Protein AF-A0A7C9P8Y4-F1 (afdb_monomer)

Radius of gyration: 25.5 Å; Cα contacts (8 Å, |Δi|>4): 6; chains: 1; bounding box: 54×62×45 Å

Solvent-accessible surface area (backbone atoms only — not comparable to full-atom values): 6584 Å² total; per-residue (Å²): 136,80,88,80,89,80,94,76,80,86,79,77,80,72,81,79,56,82,92,64,79,74,83,70,69,82,60,86,88,66,54,75,65,60,62,71,66,60,70,92,54,71,68,62,50,52,55,56,58,71,70,61,76,53,71,68,58,52,51,52,52,37,46,76,72,72,51,74,92,77,90,77,80,81,78,77,81,83,73,78,82,77,86,84,68,87,69,92,80,121

Organism: NCBI:txid1559896

Foldseek 3Di:
DDDDDDDDDPPPPPPDDPVDDPPCPVPPPDDPVNVVVDDDDVVVVVVVVVPDDDPVNVVVVCVVVVHDDDDDDDDPDDDPDDPPDPPVPD

Sequence (90 aa):
GGSGVGDVFGAATTRSNPSRVVAVAGLRGLNDEDLKQAKFDADEMARLEAWEVSTSQAQSFAKKSGLASVNVKLLPEPKPAQSSSSWESN

pLDDT: mean 73.09, std 18.81, range [35.06, 95.12]

Secondary structure (DSSP, 8-state):
-----------------TTS-------TT--HHHHHH----HHHHHHHHTTPPPHHHHHHHHHHTT-----PPPPPPPPPP------TT-

Structure (mmCIF, N/CA/C/O backbone):
data_AF-A0A7C9P8Y4-F1
#
_entry.id   AF-A0A7C9P8Y4-F1
#
loop_
_atom_site.group_PDB
_atom_site.id
_atom_site.type_symbol
_atom_site.label_atom_id
_atom_site.label_alt_id
_atom_site.label_comp_id
_atom_site.label_asym_id
_atom_site.label_entity_id
_atom_site.label_seq_id
_atom_site.pdbx_PDB_ins_code
_atom_site.Cartn_x
_atom_site.Cartn_y
_atom_site.Cartn_z
_atom_site.occupancy
_atom_site.B_iso_or_equiv
_atom_site.auth_seq_id
_atom_site.auth_comp_id
_atom_site.auth_asym_id
_atom_site.auth_atom_id
_atom_site.pdbx_PDB_model_num
ATOM 1 N N . GLY A 1 1 ? -14.497 50.418 -12.348 1.00 35.59 1 GLY A N 1
ATOM 2 C CA . GLY A 1 1 ? -14.279 49.911 -10.979 1.00 35.59 1 GLY A CA 1
ATOM 3 C C . GLY A 1 1 ? -15.000 48.589 -10.886 1.00 35.59 1 GLY A C 1
ATOM 4 O O . GLY A 1 1 ? -16.116 48.524 -11.366 1.00 35.59 1 GLY A O 1
ATOM 5 N N . GLY A 1 2 ? -14.411 47.491 -10.444 1.00 35.06 2 GLY A N 1
ATOM 6 C CA . GLY A 1 2 ? -13.341 47.363 -9.462 1.00 35.06 2 GLY A CA 1
ATOM 7 C C . GLY A 1 2 ? -13.858 46.457 -8.344 1.00 35.06 2 GLY A C 1
ATOM 8 O O . GLY A 1 2 ? -14.755 46.886 -7.633 1.00 35.06 2 GLY A O 1
ATOM 9 N N . SER A 1 3 ? -13.248 45.268 -8.236 1.00 41.47 3 SER A N 1
ATOM 10 C CA . SER A 1 3 ? -13.177 44.374 -7.060 1.00 41.47 3 SER A CA 1
ATOM 11 C C . SER A 1 3 ? -14.478 43.682 -6.602 1.00 41.47 3 SER A C 1
ATOM 13 O O . SER A 1 3 ? -15.493 44.327 -6.412 1.00 41.47 3 SER A O 1
ATOM 15 N N . GLY A 1 4 ? -14.535 42.379 -6.321 1.00 40.72 4 GLY A N 1
ATOM 16 C CA . GLY A 1 4 ? -13.522 41.328 -6.314 1.00 40.72 4 GLY A CA 1
ATOM 17 C C . GLY A 1 4 ? -13.965 40.153 -5.423 1.00 40.72 4 GLY A C 1
ATOM 18 O O . GLY A 1 4 ? -14.752 40.340 -4.506 1.00 40.72 4 GLY A O 1
ATOM 19 N N . VAL A 1 5 ? -13.349 38.993 -5.683 1.00 48.34 5 VAL A N 1
ATOM 20 C CA . VAL A 1 5 ? -13.118 37.852 -4.772 1.00 48.34 5 VAL A CA 1
ATOM 21 C C . VAL A 1 5 ? -14.313 36.944 -4.455 1.00 48.34 5 VAL A C 1
ATOM 23 O O . VAL A 1 5 ? -15.193 37.297 -3.681 1.00 48.34 5 VAL A O 1
ATOM 26 N N . GLY A 1 6 ? -14.252 35.702 -4.951 1.00 47.94 6 GLY A N 1
ATOM 27 C CA . GLY A 1 6 ? -14.963 34.601 -4.300 1.00 47.94 6 GLY A CA 1
ATOM 28 C C . GLY A 1 6 ? -15.331 33.383 -5.139 1.00 47.94 6 GLY A C 1
ATOM 29 O O . GLY A 1 6 ? -15.908 32.469 -4.570 1.00 47.94 6 GLY A O 1
ATOM 30 N N . ASP A 1 7 ? -15.035 33.325 -6.439 1.00 52.34 7 ASP A N 1
ATOM 31 C CA . ASP A 1 7 ? -15.419 32.158 -7.246 1.00 52.34 7 ASP A CA 1
ATOM 32 C C . ASP A 1 7 ? -14.273 31.143 -7.310 1.00 52.34 7 ASP A C 1
ATOM 34 O O . ASP A 1 7 ? -13.445 31.133 -8.223 1.00 52.34 7 ASP A O 1
ATOM 38 N N . VAL A 1 8 ? -14.162 30.343 -6.251 1.00 58.59 8 VAL A N 1
ATOM 39 C CA . VAL A 1 8 ? -13.244 29.209 -6.202 1.00 58.59 8 VAL A CA 1
ATOM 40 C C . VAL A 1 8 ? -14.004 27.943 -5.805 1.00 58.59 8 VAL A C 1
ATOM 42 O O . VAL A 1 8 ? -14.643 27.877 -4.759 1.00 58.59 8 VAL A O 1
ATOM 45 N N . PHE A 1 9 ? -13.840 26.923 -6.655 1.00 46.59 9 PHE A N 1
ATOM 46 C CA . PHE A 1 9 ? -14.131 25.497 -6.445 1.00 46.59 9 PHE A CA 1
ATOM 47 C C . PHE A 1 9 ? -15.528 24.968 -6.808 1.00 46.59 9 PHE A C 1
ATOM 49 O O . PHE A 1 9 ? -16.171 24.257 -6.041 1.00 46.59 9 PHE A O 1
ATOM 56 N N . GLY A 1 10 ? -15.911 25.133 -8.076 1.00 48.19 10 GLY A N 1
ATOM 57 C CA . GLY A 1 10 ? -16.737 24.142 -8.772 1.00 48.19 10 GLY A CA 1
ATOM 58 C C . GLY A 1 10 ? -15.894 22.920 -9.149 1.00 48.19 10 GLY A C 1
ATOM 59 O O . GLY A 1 10 ? -15.411 22.818 -10.274 1.00 48.19 10 GLY A O 1
ATOM 60 N N . ALA A 1 11 ? -15.663 22.011 -8.199 1.00 50.81 11 ALA A N 1
ATOM 61 C CA . ALA A 1 11 ? -15.013 20.730 -8.460 1.00 50.81 11 ALA A CA 1
ATOM 62 C C . ALA A 1 11 ? -15.905 19.875 -9.376 1.00 50.81 11 ALA A C 1
ATOM 64 O O . ALA A 1 11 ? -16.754 19.107 -8.924 1.00 50.81 11 ALA A O 1
ATOM 65 N N . ALA A 1 12 ? -15.717 20.023 -10.686 1.00 49.44 12 ALA A N 1
ATOM 66 C CA . ALA A 1 12 ? -16.242 19.107 -11.681 1.00 49.44 12 ALA A CA 1
ATOM 67 C C . ALA A 1 12 ? -15.581 17.738 -11.469 1.00 49.44 12 ALA A C 1
ATOM 69 O O . ALA A 1 12 ? -14.462 17.478 -11.909 1.00 49.44 12 ALA A O 1
ATOM 70 N N . THR A 1 13 ? -16.273 16.858 -10.752 1.00 52.75 13 THR A N 1
ATOM 71 C CA . THR A 1 13 ? -15.970 15.428 -10.706 1.00 52.75 13 THR A CA 1
ATOM 72 C C . THR A 1 13 ? -16.247 14.840 -12.093 1.00 52.75 13 THR A C 1
ATOM 74 O O . THR A 1 13 ? -17.345 14.389 -12.422 1.00 52.75 13 THR A O 1
ATOM 77 N N . THR A 1 14 ? -15.239 14.909 -12.963 1.00 52.97 14 THR A N 1
ATOM 78 C CA . THR A 1 14 ? -15.188 14.101 -14.179 1.00 52.97 14 THR A CA 1
ATOM 79 C C . THR A 1 14 ? -15.092 12.649 -13.736 1.00 52.97 14 THR A C 1
ATOM 81 O O . THR A 1 14 ? -14.078 12.208 -13.203 1.00 52.97 14 THR A O 1
ATOM 84 N N . ARG A 1 15 ? -16.181 11.909 -13.945 1.00 52.47 15 ARG A N 1
ATOM 85 C CA . ARG A 1 15 ? -16.252 10.455 -13.808 1.00 52.47 15 ARG A CA 1
ATOM 86 C C . ARG A 1 15 ? -15.134 9.824 -14.648 1.00 52.47 15 ARG A C 1
ATOM 88 O O . ARG A 1 15 ? -15.239 9.765 -15.871 1.00 52.47 15 ARG A O 1
ATOM 95 N N . SER A 1 16 ? -14.067 9.377 -13.990 1.00 47.41 16 SER A N 1
ATOM 96 C CA . SER A 1 16 ? -12.948 8.676 -14.619 1.00 47.41 16 SER A CA 1
ATOM 97 C C . SER A 1 16 ? -13.455 7.422 -15.329 1.00 47.41 16 SER A C 1
ATOM 99 O O . SER A 1 16 ? -13.997 6.519 -14.696 1.00 47.41 16 SER A O 1
ATOM 101 N N . ASN A 1 17 ? -13.304 7.373 -16.651 1.00 46.31 17 ASN A N 1
ATOM 102 C CA . ASN A 1 17 ? -13.535 6.166 -17.433 1.00 46.31 17 ASN A CA 1
ATOM 103 C C . ASN A 1 17 ? -12.397 5.162 -17.130 1.00 46.31 17 ASN A C 1
ATOM 105 O O . ASN A 1 17 ? -11.248 5.447 -17.476 1.00 46.31 17 ASN A O 1
ATOM 109 N N . PRO A 1 18 ? -12.672 4.001 -16.505 1.00 56.47 18 PRO A N 1
ATOM 110 C CA . PRO A 1 18 ? -11.639 3.053 -16.085 1.00 56.47 18 PRO A CA 1
ATOM 111 C C . PRO A 1 18 ? -10.916 2.362 -17.253 1.00 56.47 18 PRO A C 1
ATOM 113 O O . PRO A 1 18 ? -9.883 1.743 -17.031 1.00 56.47 18 PRO A O 1
ATOM 116 N N . SER A 1 19 ? -11.397 2.483 -18.499 1.00 58.22 19 SER A N 1
ATOM 117 C CA . SER A 1 19 ? -10.698 1.947 -19.680 1.00 58.22 19 SER A CA 1
ATOM 118 C C . SER A 1 19 ? -9.646 2.903 -20.264 1.00 58.22 19 SER A C 1
ATOM 120 O O . SER A 1 19 ? -9.016 2.587 -21.271 1.00 58.22 19 SER A O 1
ATOM 122 N N . ARG A 1 20 ? -9.457 4.085 -19.661 1.00 53.41 20 ARG A N 1
ATOM 123 C CA . ARG A 1 20 ? -8.335 4.998 -19.924 1.00 53.41 20 ARG A CA 1
A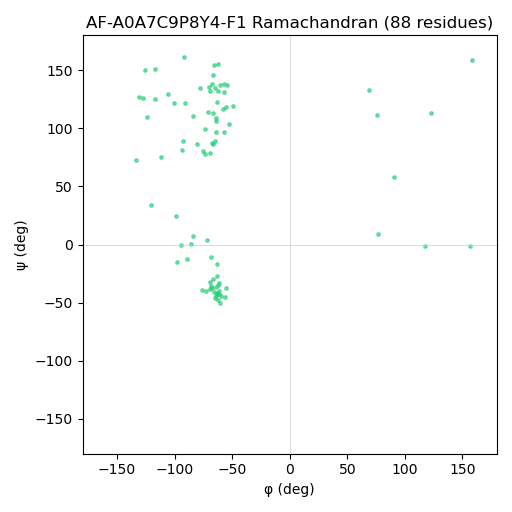TOM 124 C C . ARG A 1 20 ? -7.756 5.475 -18.596 1.00 53.41 20 ARG A C 1
ATOM 126 O O . ARG A 1 20 ? -7.934 6.624 -18.200 1.00 53.41 20 ARG A O 1
ATOM 133 N N . VAL A 1 21 ? -7.059 4.586 -17.897 1.00 50.53 21 VAL A N 1
ATOM 134 C CA . VAL A 1 21 ? -6.227 4.995 -16.763 1.00 50.53 21 VAL A CA 1
ATOM 135 C C . VAL A 1 21 ? -4.991 5.701 -17.319 1.00 50.53 21 VAL A C 1
ATOM 137 O O . VAL A 1 21 ? -4.040 5.062 -17.748 1.00 50.53 21 VAL A O 1
ATOM 140 N N . VAL A 1 22 ? -4.997 7.031 -17.310 1.00 52.41 22 VAL A N 1
ATOM 141 C CA . VAL A 1 22 ? -3.761 7.818 -17.216 1.00 52.41 22 VAL A CA 1
ATOM 142 C C . VAL A 1 22 ? -3.786 8.501 -15.862 1.00 52.41 22 VAL A C 1
ATOM 144 O O . VAL A 1 22 ? -4.087 9.684 -15.731 1.00 52.41 22 VAL A O 1
ATOM 147 N N . ALA A 1 23 ? -3.526 7.714 -14.819 1.00 51.91 23 ALA A N 1
ATOM 148 C CA . ALA A 1 23 ? -3.105 8.273 -13.550 1.00 51.91 23 ALA A CA 1
ATOM 149 C C . ALA A 1 23 ? -1.706 8.860 -13.769 1.00 51.91 23 ALA A C 1
ATOM 151 O O . ALA A 1 23 ? -0.701 8.184 -13.581 1.00 51.91 23 ALA A O 1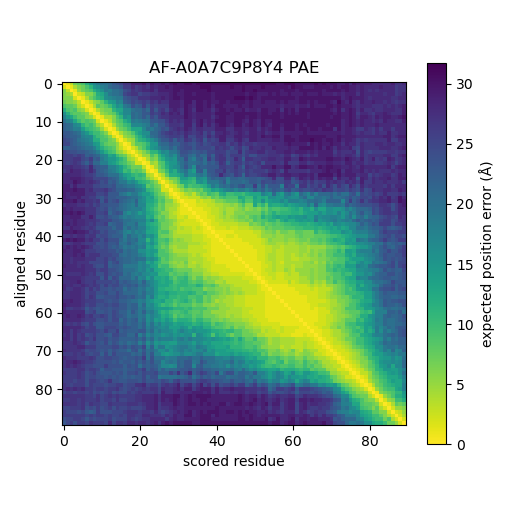
ATOM 152 N N . VAL A 1 24 ? -1.633 10.113 -14.214 1.00 53.03 24 VAL A N 1
ATOM 153 C CA . VAL A 1 24 ? -0.384 10.865 -14.136 1.00 53.03 24 VAL A CA 1
ATOM 154 C C . VAL A 1 24 ? -0.310 11.369 -12.702 1.00 53.03 24 VAL A C 1
ATOM 156 O O . VAL A 1 24 ? -0.753 12.471 -12.384 1.00 53.03 24 VAL A O 1
ATOM 159 N N . ALA A 1 25 ? 0.241 10.546 -11.806 1.00 56.78 25 ALA A N 1
ATOM 160 C CA . ALA A 1 25 ? 1.008 11.131 -10.715 1.00 56.78 25 ALA A CA 1
ATOM 161 C C . ALA A 1 25 ? 1.963 12.111 -11.399 1.00 56.78 25 ALA A C 1
ATOM 163 O O . ALA A 1 25 ? 2.668 11.695 -12.311 1.00 56.78 25 ALA A O 1
ATOM 164 N N . GLY A 1 26 ? 1.906 13.409 -11.093 1.00 52.34 26 GLY A N 1
ATOM 165 C CA . GLY A 1 26 ? 2.793 14.380 -11.727 1.00 52.34 26 GLY A CA 1
ATOM 166 C C . GLY A 1 26 ? 4.238 13.957 -11.481 1.00 52.34 26 GLY A C 1
ATOM 167 O O . GLY A 1 26 ? 4.766 14.208 -10.398 1.00 52.34 26 GLY A O 1
ATOM 168 N N . LEU A 1 27 ? 4.842 13.269 -12.453 1.00 55.69 27 LEU A N 1
ATOM 169 C CA . LEU A 1 27 ? 6.187 12.723 -12.371 1.00 55.69 27 LEU A CA 1
ATOM 170 C C . LEU A 1 27 ? 7.153 13.902 -12.482 1.00 55.69 27 LEU A C 1
ATOM 172 O O . LEU A 1 27 ? 7.700 14.186 -13.543 1.00 55.69 27 LEU A O 1
ATOM 176 N N . ARG A 1 28 ? 7.337 14.660 -11.397 1.00 64.88 28 ARG A N 1
ATOM 177 C CA . ARG A 1 28 ? 8.437 15.622 -11.337 1.00 64.88 28 ARG A CA 1
ATOM 178 C C . ARG A 1 28 ? 9.732 14.816 -11.386 1.00 64.88 28 ARG A C 1
ATOM 180 O O . ARG A 1 28 ? 10.074 14.170 -10.403 1.00 64.88 28 ARG A O 1
ATOM 187 N N . GLY A 1 29 ? 10.418 14.852 -12.526 1.00 61.31 29 GLY A N 1
ATOM 188 C CA . GLY A 1 29 ? 11.740 14.247 -12.699 1.00 61.31 29 GLY A CA 1
ATOM 189 C C . GLY A 1 29 ? 11.844 13.121 -13.729 1.00 61.31 29 GLY A C 1
ATOM 190 O O . GLY A 1 29 ? 12.952 12.643 -13.933 1.00 61.31 29 GLY A O 1
ATOM 191 N N . LEU A 1 30 ? 10.754 12.721 -14.393 1.00 65.62 30 LEU A N 1
ATOM 192 C CA . LEU A 1 30 ? 10.815 11.821 -15.554 1.00 65.62 30 LEU A CA 1
ATOM 193 C C . LEU A 1 30 ? 10.548 12.620 -16.827 1.00 65.62 30 LEU A C 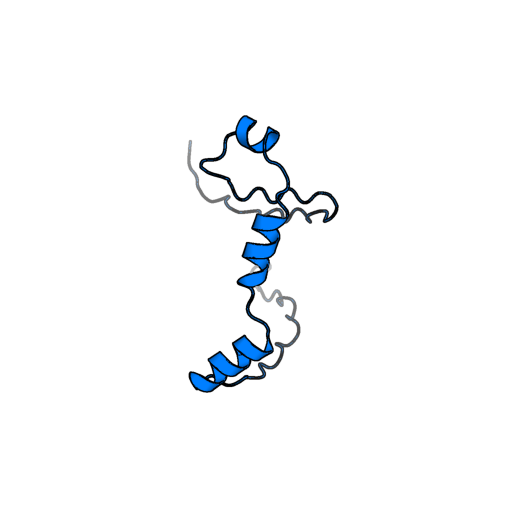1
ATOM 195 O O . LEU A 1 30 ? 9.590 13.392 -16.883 1.00 65.62 30 LEU A O 1
ATOM 199 N N . ASN A 1 31 ? 11.420 12.466 -17.821 1.00 73.25 31 ASN A N 1
ATOM 200 C CA . ASN A 1 31 ? 11.260 13.104 -19.123 1.00 73.25 31 ASN A CA 1
ATOM 201 C C . ASN A 1 31 ? 10.505 12.168 -20.096 1.00 73.25 31 ASN A C 1
ATOM 203 O O . ASN A 1 31 ? 10.421 10.958 -19.878 1.00 73.25 31 ASN A O 1
ATOM 207 N N . ASP A 1 32 ? 9.944 12.726 -21.171 1.00 73.62 32 ASP A N 1
ATOM 208 C CA . ASP A 1 32 ? 9.151 11.957 -22.144 1.00 73.62 32 ASP A CA 1
ATOM 209 C C . ASP A 1 32 ? 9.962 10.868 -22.869 1.00 73.62 32 ASP A C 1
ATOM 211 O O . ASP A 1 32 ? 9.399 9.861 -23.299 1.00 73.62 32 ASP A O 1
ATOM 215 N N . GLU A 1 33 ? 11.275 11.045 -23.017 1.00 75.75 33 GLU A N 1
ATOM 216 C CA . GLU A 1 33 ? 12.146 10.076 -23.690 1.00 75.75 33 GLU A CA 1
ATOM 217 C C . GLU A 1 33 ? 12.444 8.865 -22.800 1.00 75.75 33 GLU A C 1
ATOM 219 O O . GLU A 1 33 ? 12.380 7.729 -23.272 1.00 75.75 33 GLU A O 1
ATOM 224 N N . ASP A 1 34 ? 12.654 9.079 -21.503 1.00 77.69 34 ASP A N 1
ATOM 225 C CA . ASP A 1 34 ? 12.826 8.023 -20.507 1.00 77.69 34 ASP A CA 1
ATOM 226 C C . ASP A 1 34 ? 11.566 7.151 -20.440 1.00 77.69 34 ASP A C 1
ATOM 228 O O . ASP A 1 34 ? 11.650 5.924 -20.388 1.00 77.69 34 ASP A O 1
ATOM 232 N N . LEU A 1 35 ? 10.380 7.769 -20.516 1.00 78.25 35 LEU A N 1
ATOM 233 C CA . LEU A 1 35 ? 9.105 7.049 -20.530 1.00 78.25 35 LEU A CA 1
ATOM 234 C C . LEU A 1 35 ? 8.906 6.228 -21.810 1.00 78.25 35 LEU A C 1
ATOM 236 O O . LEU A 1 35 ? 8.390 5.114 -21.741 1.00 78.25 35 LEU A O 1
ATOM 240 N N . LYS A 1 36 ? 9.331 6.734 -22.975 1.00 80.19 36 LYS A N 1
ATOM 241 C CA . LYS A 1 36 ? 9.289 5.972 -24.240 1.00 80.19 36 LYS A CA 1
ATOM 242 C C . LYS A 1 36 ? 10.242 4.780 -24.234 1.00 80.19 36 LYS A C 1
ATOM 244 O O . LYS A 1 36 ? 9.991 3.793 -24.924 1.00 80.19 36 LYS A O 1
ATOM 249 N N . GLN A 1 37 ? 11.346 4.887 -23.500 1.00 85.75 37 GLN A N 1
ATOM 250 C CA . GLN A 1 37 ? 12.358 3.840 -23.391 1.00 85.75 37 GLN A CA 1
ATOM 251 C C . GLN A 1 37 ? 12.087 2.85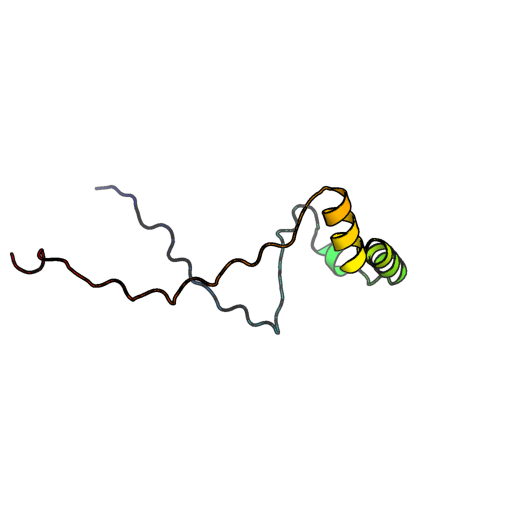1 -22.256 1.00 85.75 37 GLN A C 1
ATOM 253 O O . GLN A 1 37 ? 12.718 1.792 -22.230 1.00 85.75 37 GLN A O 1
ATOM 258 N N . ALA A 1 38 ? 11.159 3.165 -21.349 1.00 84.56 38 ALA A N 1
ATOM 259 C CA . ALA A 1 38 ? 10.776 2.282 -20.262 1.00 84.56 38 ALA A CA 1
ATOM 260 C C . ALA A 1 38 ? 10.293 0.932 -20.808 1.00 84.56 38 ALA A C 1
ATOM 262 O O . ALA A 1 38 ? 9.466 0.849 -21.720 1.00 84.56 38 ALA A O 1
ATOM 263 N N . LYS A 1 39 ? 10.827 -0.146 -20.238 1.00 88.75 39 LYS A N 1
ATOM 264 C CA . LYS A 1 39 ? 10.480 -1.519 -20.598 1.00 88.75 39 LYS A CA 1
ATOM 265 C C . LYS A 1 39 ? 10.051 -2.268 -19.357 1.00 88.75 39 LYS A C 1
ATOM 267 O O . LYS A 1 39 ? 10.501 -1.980 -18.254 1.00 88.75 39 LYS A O 1
ATOM 272 N N . PHE A 1 40 ? 9.174 -3.236 -19.575 1.00 89.94 40 PHE A N 1
ATOM 273 C CA . PHE A 1 40 ? 8.823 -4.194 -18.547 1.00 89.94 40 PHE A CA 1
ATOM 274 C C . PHE A 1 40 ? 10.061 -5.002 -18.143 1.00 89.94 40 PHE A C 1
ATOM 276 O O . PHE A 1 40 ? 10.764 -5.526 -19.009 1.00 89.94 40 PHE A O 1
ATOM 283 N N . ASP A 1 41 ? 10.281 -5.110 -16.838 1.00 93.19 41 ASP A N 1
ATOM 284 C CA . ASP A 1 41 ? 11.315 -5.937 -16.227 1.00 93.19 41 ASP A CA 1
ATOM 285 C C . ASP A 1 41 ? 10.636 -6.888 -15.232 1.00 93.19 41 ASP A C 1
ATOM 287 O O . ASP A 1 41 ? 10.089 -6.464 -14.212 1.00 93.19 41 ASP A O 1
ATOM 291 N N . ALA A 1 42 ? 10.610 -8.177 -15.574 1.00 92.62 42 ALA A N 1
ATOM 292 C CA . ALA A 1 42 ? 9.948 -9.197 -14.767 1.00 92.62 42 ALA A CA 1
ATOM 293 C C . ALA A 1 42 ? 10.670 -9.448 -13.437 1.00 92.62 42 ALA A C 1
ATOM 295 O O . ALA A 1 42 ? 10.017 -9.751 -12.438 1.00 92.62 42 ALA A O 1
ATOM 296 N N . ASP A 1 43 ? 11.997 -9.311 -13.417 1.00 95.12 43 ASP A N 1
ATOM 297 C CA . ASP A 1 43 ? 12.808 -9.587 -12.235 1.00 95.12 43 ASP A CA 1
ATOM 298 C C . ASP A 1 43 ? 12.616 -8.480 -11.194 1.00 95.12 43 ASP A C 1
ATOM 300 O O . ASP A 1 43 ? 12.469 -8.761 -10.001 1.00 95.12 43 ASP A O 1
ATOM 304 N N . GLU A 1 44 ? 12.540 -7.223 -11.636 1.00 91.12 44 GLU A N 1
ATOM 305 C CA . GLU A 1 44 ? 12.227 -6.094 -10.753 1.00 91.12 44 GLU A CA 1
ATOM 306 C C . GLU A 1 44 ? 10.780 -6.139 -10.241 1.00 91.12 44 GLU A C 1
ATOM 308 O O . GLU A 1 44 ? 10.533 -5.855 -9.067 1.00 91.12 44 GLU A O 1
ATOM 313 N N . MET A 1 45 ? 9.826 -6.593 -11.061 1.00 95.12 45 MET A N 1
ATOM 314 C CA . MET A 1 45 ? 8.457 -6.838 -10.590 1.00 95.12 45 MET A CA 1
ATOM 315 C C . MET A 1 45 ? 8.403 -7.950 -9.537 1.00 95.12 45 MET A C 1
ATOM 317 O O . MET A 1 45 ? 7.780 -7.771 -8.494 1.00 95.12 45 MET A O 1
ATOM 321 N N . ALA A 1 46 ? 9.112 -9.060 -9.747 1.00 93.88 46 ALA A N 1
ATOM 322 C CA . ALA A 1 46 ? 9.177 -10.145 -8.770 1.00 93.88 46 ALA A CA 1
ATOM 323 C C . ALA A 1 46 ? 9.842 -9.704 -7.453 1.00 93.88 46 ALA A C 1
ATOM 325 O O . ALA A 1 46 ? 9.419 -10.108 -6.368 1.00 93.88 46 ALA A O 1
ATOM 326 N N . ARG A 1 47 ? 10.867 -8.843 -7.520 1.00 93.50 47 ARG A N 1
ATOM 327 C CA . ARG A 1 47 ? 11.487 -8.235 -6.331 1.00 93.50 47 ARG A CA 1
ATOM 328 C C . ARG A 1 47 ? 10.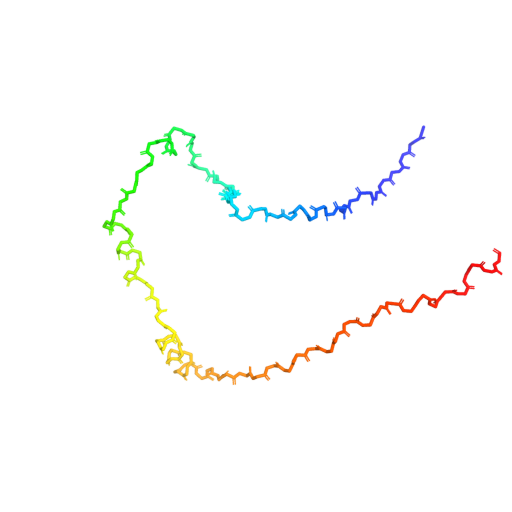509 -7.353 -5.567 1.00 93.50 47 ARG A C 1
ATOM 330 O O . ARG A 1 47 ? 10.482 -7.427 -4.341 1.00 93.50 47 ARG A O 1
ATOM 337 N N . LEU A 1 48 ? 9.716 -6.554 -6.277 1.00 92.50 48 LEU A N 1
ATOM 338 C CA . LEU A 1 48 ? 8.677 -5.722 -5.676 1.00 92.50 48 LEU A CA 1
ATOM 339 C C . LEU A 1 48 ? 7.614 -6.579 -4.974 1.00 92.50 48 LEU A C 1
ATOM 341 O O . LEU A 1 48 ? 7.282 -6.317 -3.820 1.00 92.50 48 LEU A O 1
ATOM 345 N N . GLU A 1 49 ? 7.121 -7.625 -5.637 1.00 91.25 49 GLU A N 1
ATOM 346 C CA . GLU A 1 49 ? 6.133 -8.561 -5.078 1.00 91.25 49 GLU A CA 1
ATOM 347 C C . GLU A 1 49 ? 6.672 -9.303 -3.849 1.00 91.25 49 GLU A C 1
ATOM 349 O O . GLU A 1 49 ? 5.951 -9.521 -2.878 1.00 91.25 49 GLU A O 1
ATOM 354 N N . ALA A 1 50 ? 7.968 -9.624 -3.824 1.00 91.56 50 ALA A N 1
ATOM 355 C CA . ALA A 1 50 ? 8.599 -10.253 -2.666 1.00 91.56 50 ALA A CA 1
ATOM 356 C C . ALA A 1 50 ? 8.585 -9.373 -1.399 1.00 91.56 50 ALA A C 1
ATOM 358 O O . ALA A 1 50 ? 8.822 -9.881 -0.301 1.00 91.56 50 ALA A O 1
ATOM 359 N N . TRP A 1 51 ? 8.338 -8.066 -1.531 1.00 92.19 51 TRP A N 1
ATOM 360 C CA . TRP A 1 51 ? 8.239 -7.128 -0.408 1.00 92.19 51 TRP A CA 1
ATOM 361 C C . TRP A 1 51 ? 6.790 -6.934 0.059 1.00 92.19 51 TRP A C 1
ATOM 363 O O . TRP A 1 51 ? 6.540 -6.188 1.011 1.00 92.19 51 TRP A O 1
ATOM 373 N N . GLU A 1 52 ? 5.830 -7.602 -0.582 1.00 92.69 52 GLU A N 1
ATOM 374 C CA . GLU A 1 52 ? 4.431 -7.562 -0.185 1.00 92.69 52 GLU A CA 1
ATOM 375 C C . GLU A 1 52 ? 4.223 -8.247 1.175 1.00 92.69 52 GLU A C 1
ATOM 377 O O . GLU A 1 52 ? 4.766 -9.312 1.477 1.00 92.69 52 GLU A O 1
ATOM 382 N N . VAL A 1 53 ? 3.402 -7.626 2.024 1.00 92.56 53 VAL A N 1
ATOM 383 C CA . VAL A 1 53 ? 2.998 -8.197 3.311 1.00 92.56 53 VAL A CA 1
ATOM 384 C C . VAL A 1 53 ? 1.605 -8.789 3.162 1.00 92.56 53 VAL A C 1
ATOM 386 O O . VAL A 1 53 ? 0.642 -8.079 2.879 1.00 92.56 53 VAL A O 1
ATOM 389 N N . SER A 1 54 ? 1.472 -10.086 3.432 1.00 91.44 54 SER A N 1
ATOM 390 C CA . SER A 1 54 ? 0.164 -10.744 3.432 1.00 91.44 54 SER A CA 1
ATOM 391 C C . SER A 1 54 ? -0.738 -10.217 4.553 1.00 91.44 54 SER A C 1
ATOM 393 O O . SER A 1 54 ? -0.287 -9.804 5.628 1.00 91.44 54 SER A O 1
ATOM 395 N N . THR A 1 55 ? -2.053 -10.311 4.357 1.00 90.25 55 THR A N 1
ATOM 396 C CA . THR A 1 55 ? -3.037 -9.889 5.364 1.00 90.25 55 THR A CA 1
ATOM 397 C C . THR A 1 55 ? -2.829 -10.580 6.716 1.00 90.25 55 THR A C 1
ATOM 399 O O . THR A 1 55 ? -2.980 -9.950 7.762 1.00 90.25 55 THR A O 1
ATOM 402 N N . SER A 1 56 ? -2.445 -11.860 6.729 1.00 92.75 56 SER A N 1
ATOM 403 C CA . SER A 1 56 ? -2.200 -12.614 7.966 1.00 92.75 56 SER A CA 1
ATOM 404 C C . SER A 1 56 ? -0.947 -12.134 8.711 1.00 92.75 56 SER A C 1
ATOM 406 O O . SER A 1 56 ? -0.966 -12.030 9.944 1.00 92.75 56 SER A O 1
ATOM 408 N N . GLN A 1 57 ? 0.122 -11.784 7.986 1.00 93.25 57 GLN A N 1
ATOM 409 C CA . GLN A 1 57 ? 1.329 -11.176 8.555 1.00 93.25 57 GLN A CA 1
ATOM 410 C C . GLN A 1 57 ? 1.017 -9.798 9.142 1.00 93.25 57 GLN A C 1
ATOM 412 O O . GLN A 1 57 ? 1.370 -9.538 10.295 1.00 93.25 57 GLN A O 1
ATOM 417 N N . ALA A 1 58 ? 0.281 -8.959 8.407 1.00 92.06 58 ALA A N 1
ATOM 418 C CA . ALA A 1 58 ? -0.149 -7.645 8.879 1.00 92.06 58 ALA A CA 1
ATOM 419 C C . ALA A 1 58 ? -1.015 -7.745 10.150 1.00 92.06 58 ALA A C 1
ATOM 421 O O . ALA A 1 58 ? -0.772 -7.036 11.127 1.00 92.06 58 ALA A O 1
ATOM 422 N N . 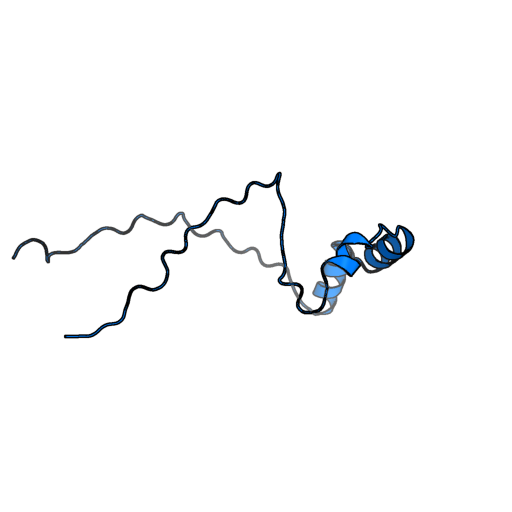GLN A 1 59 ? -1.974 -8.677 10.191 1.00 92.38 59 GLN A N 1
ATOM 423 C CA . GLN A 1 59 ? -2.800 -8.924 11.379 1.00 92.38 59 GLN A CA 1
ATOM 424 C C . GLN A 1 59 ? -1.972 -9.405 12.574 1.00 92.38 59 GLN A C 1
ATOM 426 O O . GLN A 1 59 ? -2.204 -8.976 13.703 1.00 92.38 59 GLN A O 1
ATOM 431 N N . SER A 1 60 ? -1.012 -10.301 12.344 1.00 93.62 60 SER A N 1
ATOM 432 C CA . SER A 1 60 ? -0.140 -10.815 13.404 1.00 93.62 60 SER A CA 1
ATOM 433 C C . SER A 1 60 ? 0.761 -9.719 13.970 1.00 93.62 60 SER A C 1
ATOM 435 O O . SER A 1 60 ? 0.929 -9.633 15.185 1.00 93.62 60 SER A O 1
ATOM 437 N N . PHE A 1 61 ? 1.306 -8.860 13.106 1.00 95.06 61 PHE A N 1
ATOM 438 C CA . PHE A 1 61 ? 2.064 -7.676 13.503 1.00 95.06 61 PHE A CA 1
ATOM 439 C C . PHE A 1 61 ? 1.204 -6.718 14.338 1.00 95.06 61 PHE A C 1
ATOM 441 O O . PHE A 1 61 ? 1.584 -6.380 15.457 1.00 95.06 61 PHE A O 1
ATOM 448 N N . ALA A 1 62 ? 0.002 -6.379 13.864 1.00 93.88 62 ALA A N 1
ATOM 449 C CA . ALA A 1 62 ? -0.934 -5.514 14.580 1.00 93.88 62 ALA A CA 1
ATOM 450 C C . ALA A 1 62 ? -1.269 -6.056 15.983 1.00 93.88 62 ALA A C 1
ATOM 452 O O . ALA A 1 62 ? -1.186 -5.320 16.966 1.00 93.88 62 ALA A O 1
ATOM 453 N N . LYS A 1 63 ? -1.552 -7.363 16.098 1.00 93.62 63 LYS A N 1
ATOM 454 C CA . LYS A 1 63 ? -1.809 -8.031 17.386 1.00 93.62 63 LYS A CA 1
ATOM 455 C C . LYS A 1 63 ? -0.614 -7.956 18.336 1.00 93.62 63 LYS A C 1
ATOM 457 O O . LYS A 1 63 ? -0.804 -7.694 19.520 1.00 93.62 63 LYS A O 1
ATOM 462 N N . LYS A 1 64 ? 0.613 -8.159 17.837 1.00 94.75 64 LYS A N 1
ATOM 463 C CA . LYS A 1 64 ? 1.845 -8.022 18.642 1.00 94.75 64 LYS A CA 1
ATOM 464 C C . LYS A 1 64 ? 2.022 -6.601 19.179 1.00 94.75 64 LYS A C 1
ATOM 466 O O . LYS A 1 64 ? 2.525 -6.435 20.283 1.00 94.75 64 LYS A O 1
ATOM 471 N N . SER A 1 65 ? 1.574 -5.601 18.427 1.00 94.19 65 SER A N 1
ATOM 472 C CA . SER A 1 65 ? 1.563 -4.193 18.838 1.00 94.19 65 SER A CA 1
ATOM 473 C C . SER A 1 65 ? 0.342 -3.802 19.684 1.00 94.19 65 SER A C 1
ATOM 475 O O . SER A 1 65 ? 0.152 -2.620 19.957 1.00 94.19 65 SER A O 1
ATOM 477 N N . GLY A 1 66 ? -0.496 -4.760 20.098 1.00 92.69 66 GLY A N 1
ATOM 478 C CA . GLY A 1 66 ? -1.675 -4.511 20.934 1.00 92.69 66 GLY A CA 1
ATOM 479 C C . GLY A 1 66 ? -2.873 -3.912 20.191 1.00 92.69 66 GLY A C 1
AT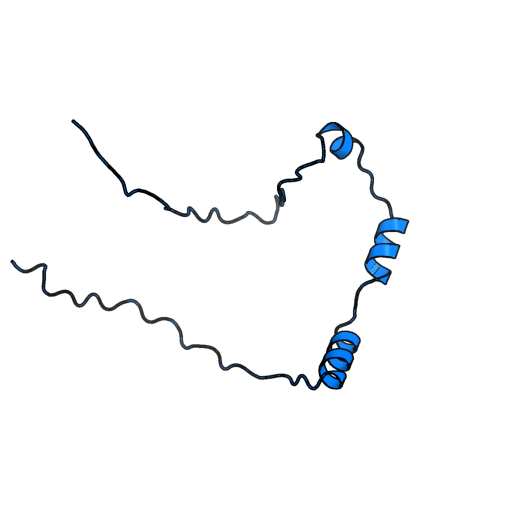OM 480 O O . GLY A 1 66 ? -3.849 -3.518 20.827 1.00 92.69 66 GLY A O 1
ATOM 481 N N . LEU A 1 67 ? -2.831 -3.846 18.858 1.00 92.69 67 LEU A N 1
ATOM 482 C CA . LEU A 1 67 ? -3.957 -3.380 18.056 1.00 92.69 67 LEU A CA 1
ATOM 483 C C . LEU A 1 67 ? -5.013 -4.483 17.930 1.00 92.69 67 LEU A C 1
ATOM 485 O O . LEU A 1 67 ? -4.707 -5.640 17.629 1.00 92.69 67 LEU A O 1
ATOM 489 N N . ALA A 1 68 ? -6.275 -4.098 18.114 1.00 87.69 68 ALA A N 1
ATOM 490 C CA . ALA A 1 68 ? -7.436 -4.963 17.961 1.00 87.69 68 ALA A CA 1
ATOM 491 C C . ALA A 1 68 ? -8.342 -4.459 16.832 1.00 87.69 68 ALA A C 1
ATOM 493 O O . ALA A 1 68 ? -8.410 -3.263 16.550 1.00 87.69 68 ALA A O 1
ATOM 494 N N . SER A 1 69 ? -9.053 -5.383 16.185 1.00 86.25 69 SER A N 1
ATOM 495 C CA . SER A 1 69 ? -10.079 -5.017 15.209 1.00 86.25 69 SER A CA 1
ATOM 496 C C . SER A 1 69 ? -11.263 -4.369 15.927 1.00 86.25 69 SER A C 1
ATOM 498 O O . SER A 1 69 ? -11.750 -4.903 16.924 1.00 86.25 69 SER A O 1
ATOM 500 N N . VAL A 1 70 ? -11.730 -3.232 15.413 1.00 89.25 70 VAL A N 1
ATOM 501 C CA . VAL A 1 70 ? -12.921 -2.536 15.907 1.00 89.25 70 VAL A CA 1
ATOM 502 C C . VAL A 1 70 ? -13.954 -2.518 14.790 1.00 89.25 70 VAL A C 1
ATOM 504 O O . VAL A 1 70 ? -13.670 -2.070 13.680 1.00 89.25 70 VAL A O 1
ATOM 507 N N . ASN A 1 71 ? -15.159 -3.007 15.076 1.00 88.31 71 ASN A N 1
ATOM 508 C CA . ASN A 1 71 ? -16.278 -2.902 14.148 1.00 88.31 71 ASN A CA 1
ATOM 509 C C . ASN A 1 71 ? -16.936 -1.528 14.322 1.00 88.31 71 ASN A C 1
ATOM 511 O O . ASN A 1 71 ? -17.530 -1.245 15.362 1.00 88.31 71 ASN A O 1
ATOM 515 N N . VAL A 1 72 ? -16.796 -0.661 13.321 1.00 88.69 72 VAL A N 1
ATOM 516 C CA . VAL A 1 72 ? -17.452 0.649 13.313 1.00 88.69 72 VAL A CA 1
ATOM 517 C C . VAL A 1 72 ? -18.807 0.501 12.633 1.00 88.69 72 VAL A C 1
ATOM 519 O O . VAL A 1 72 ? -18.888 0.078 11.480 1.00 88.69 72 VAL A O 1
ATOM 522 N N . LYS A 1 73 ? -19.881 0.849 13.348 1.00 90.38 73 LYS A N 1
ATOM 523 C CA . LYS A 1 73 ? -21.240 0.810 12.804 1.00 90.38 73 LYS A CA 1
ATOM 524 C C . LYS A 1 73 ? -21.373 1.823 11.665 1.00 90.38 73 LYS A C 1
ATOM 526 O O . LYS A 1 73 ? -20.960 2.972 11.806 1.00 90.38 73 LYS A O 1
ATOM 531 N N . LEU A 1 74 ? -21.979 1.397 10.559 1.00 86.44 74 LEU A N 1
ATOM 532 C CA . LEU A 1 74 ? -22.250 2.269 9.421 1.00 86.44 74 LEU A CA 1
ATOM 533 C C . LEU A 1 74 ? -23.172 3.425 9.841 1.00 86.44 74 LEU A C 1
ATOM 535 O O . LEU A 1 74 ? -24.143 3.217 10.577 1.00 86.44 74 LEU A O 1
ATOM 539 N N . LEU A 1 75 ? -22.859 4.635 9.376 1.00 86.50 75 LEU A N 1
ATOM 540 C CA . LEU A 1 75 ? -23.723 5.795 9.574 1.00 86.50 75 LEU A CA 1
ATOM 541 C C . LEU A 1 75 ? -25.038 5.607 8.799 1.00 86.50 75 LEU A C 1
ATOM 543 O O . LEU A 1 75 ? -25.028 5.010 7.721 1.00 86.50 75 LEU A O 1
ATOM 547 N N . PRO A 1 76 ? -26.170 6.103 9.328 1.00 86.56 76 PRO A N 1
ATOM 548 C CA . PRO A 1 76 ? -27.420 6.111 8.582 1.00 86.56 76 PRO A CA 1
ATOM 549 C C . PRO A 1 76 ? -27.285 6.976 7.325 1.00 86.56 76 PRO A C 1
ATOM 551 O O . PRO A 1 76 ? -26.464 7.895 7.278 1.00 86.56 76 PRO A O 1
ATOM 554 N N . GLU A 1 77 ? -28.112 6.695 6.319 1.00 86.31 77 GLU A N 1
ATOM 555 C CA . GLU A 1 77 ? -28.138 7.476 5.083 1.00 86.31 77 GLU A CA 1
ATOM 556 C C . GLU A 1 77 ? -28.343 8.975 5.378 1.00 86.31 77 GLU A C 1
ATOM 558 O O . GLU A 1 77 ? -29.156 9.331 6.246 1.00 86.31 77 GLU A O 1
ATOM 563 N N . PRO A 1 78 ? -27.607 9.871 4.690 1.00 81.81 78 PRO A N 1
ATOM 564 C CA . PRO A 1 78 ? -27.733 11.303 4.906 1.00 81.81 78 PRO A CA 1
ATOM 565 C C . PRO A 1 78 ? -29.144 11.754 4.524 1.00 81.81 78 PRO A C 1
ATOM 567 O O . PRO A 1 78 ? -29.587 11.572 3.390 1.00 81.81 78 PRO A O 1
ATOM 570 N N . LYS A 1 79 ? -29.860 12.367 5.471 1.00 83.12 79 LYS A N 1
ATOM 571 C CA . LYS A 1 79 ? -31.149 12.996 5.172 1.00 83.12 79 LYS A CA 1
ATOM 572 C C . LYS A 1 79 ? -30.903 14.250 4.323 1.00 83.12 79 LYS A C 1
ATOM 574 O O . LYS A 1 79 ? -30.004 15.022 4.669 1.00 83.12 79 LYS A O 1
ATOM 579 N N . PRO A 1 80 ? -31.682 14.486 3.251 1.00 78.12 80 PRO A N 1
ATOM 580 C CA . PRO A 1 80 ? -31.602 15.734 2.504 1.00 78.12 80 PRO A CA 1
ATOM 581 C C . PRO A 1 80 ? -31.852 16.909 3.455 1.00 78.12 80 PRO A C 1
ATOM 583 O O . PRO A 1 80 ? -32.722 16.831 4.327 1.00 78.12 80 PRO A O 1
ATOM 586 N N . ALA A 1 81 ? -31.063 17.975 3.312 1.00 70.00 81 ALA A N 1
ATOM 587 C CA . ALA A 1 81 ? -31.202 19.172 4.129 1.00 70.00 81 ALA A CA 1
ATOM 588 C C . ALA A 1 81 ? -32.640 19.700 4.012 1.00 70.00 81 ALA A C 1
ATOM 590 O O . ALA A 1 81 ? -33.098 20.045 2.922 1.00 70.00 81 ALA A O 1
ATOM 591 N N . GLN A 1 82 ? -33.369 19.739 5.130 1.00 65.19 82 GLN A N 1
ATOM 592 C CA . GLN A 1 82 ? -34.640 20.447 5.184 1.00 65.19 82 GLN A CA 1
ATOM 593 C C . GLN A 1 82 ? -34.331 21.933 5.029 1.00 65.19 82 GLN A C 1
ATOM 595 O O . GLN A 1 82 ? -33.691 22.530 5.893 1.00 65.19 82 GLN A O 1
ATOM 600 N N . SER A 1 83 ? -34.772 22.512 3.913 1.00 60.81 83 SER A N 1
ATOM 601 C CA . SER A 1 83 ? -34.722 23.950 3.673 1.00 60.81 83 SER A CA 1
ATOM 602 C C . SER A 1 83 ? -35.713 24.633 4.619 1.00 60.81 83 SER A C 1
ATOM 604 O O . SER A 1 83 ? -36.846 24.924 4.251 1.00 60.81 83 SER A O 1
ATOM 606 N N . SER A 1 84 ? -35.332 24.807 5.884 1.00 66.50 84 SER A N 1
ATOM 607 C CA . SER A 1 84 ? -36.038 25.694 6.803 1.00 66.50 84 SER A CA 1
ATOM 608 C C . SER A 1 84 ? -35.354 27.046 6.737 1.00 66.50 84 SER A C 1
ATOM 610 O O . SER A 1 84 ? -34.407 27.329 7.473 1.00 66.50 84 SER A O 1
ATOM 612 N N . SER A 1 85 ? -35.817 27.872 5.817 1.00 60.75 85 SER A N 1
ATOM 613 C CA . SER A 1 85 ? -35.509 29.282 5.849 1.00 60.75 85 SER A CA 1
ATOM 614 C C . SER A 1 85 ? -36.791 30.069 5.677 1.00 60.75 85 SER A C 1
ATOM 616 O O . SER A 1 85 ? -37.606 29.795 4.808 1.00 60.75 85 SER A O 1
ATOM 618 N N . SER A 1 86 ? -37.001 30.974 6.624 1.00 62.28 86 SER A N 1
ATOM 619 C 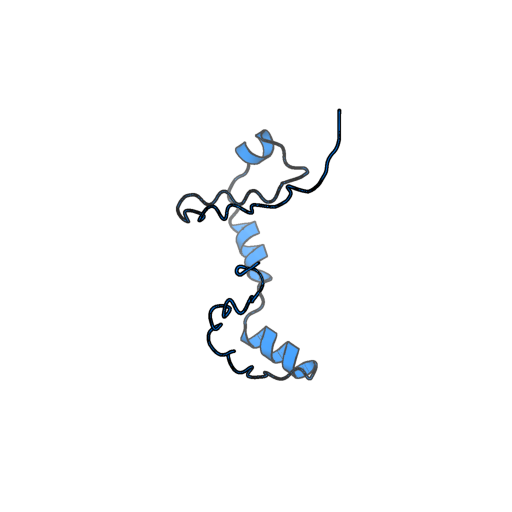CA . SER A 1 86 ? -38.142 31.878 6.727 1.00 62.28 86 SER A CA 1
ATOM 620 C C . SER A 1 86 ? -37.787 33.267 6.183 1.00 62.28 86 SER A C 1
ATOM 622 O O . SER A 1 86 ? -38.350 34.259 6.642 1.00 62.28 86 SER A O 1
ATOM 624 N N . TRP A 1 87 ? -36.797 33.360 5.285 1.00 58.09 87 TRP A N 1
ATOM 625 C CA . TRP A 1 87 ? -36.333 34.635 4.726 1.00 58.09 87 TRP A CA 1
ATOM 626 C C . TRP A 1 87 ? -36.940 34.943 3.354 1.00 58.09 87 TRP A C 1
ATOM 628 O O . TRP A 1 87 ? -36.933 36.101 2.959 1.00 58.09 87 TRP A O 1
ATOM 638 N N . GLU A 1 88 ? -37.546 33.971 2.670 1.00 58.09 88 GLU A N 1
ATOM 639 C CA . GLU A 1 88 ? -38.224 34.164 1.378 1.00 58.09 88 GLU A CA 1
ATOM 640 C C . GLU A 1 88 ? -39.565 34.928 1.455 1.00 58.09 88 GLU A C 1
ATOM 642 O O . GLU A 1 88 ? -40.248 35.072 0.443 1.00 58.09 88 GLU A O 1
ATOM 647 N N . SER A 1 89 ? -39.969 35.419 2.631 1.00 56.94 89 SER A N 1
ATOM 648 C CA . SER A 1 89 ? -41.258 36.096 2.847 1.00 56.94 89 SER A CA 1
ATOM 649 C C . SER A 1 89 ? -41.157 37.542 3.362 1.00 56.94 89 SER A C 1
ATOM 651 O O . SER A 1 89 ? -42.026 37.962 4.125 1.00 56.94 89 SER A O 1
ATOM 653 N N . ASN A 1 90 ? -40.131 38.306 2.963 1.00 43.09 90 ASN A N 1
ATOM 654 C CA . ASN A 1 90 ? -40.119 39.776 3.089 1.00 43.09 90 ASN A CA 1
ATOM 655 C C . ASN A 1 90 ? -39.794 40.456 1.760 1.00 43.09 90 ASN A C 1
ATOM 657 O O . ASN A 1 90 ? -38.774 40.073 1.148 1.00 43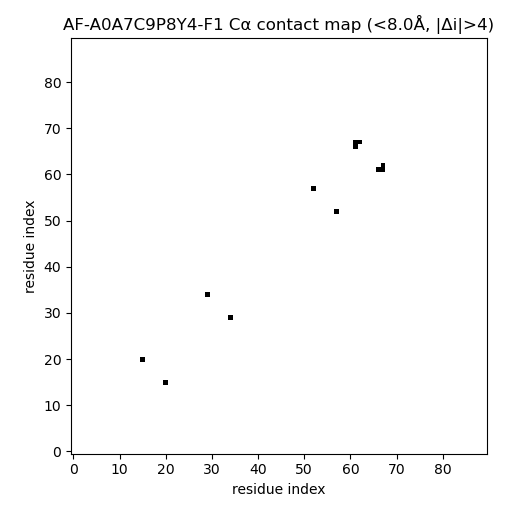.09 90 ASN A O 1
#

Mean predicted aligned error: 18.16 Å